Protein AF-A0A9P7AQ16-F1 (afdb_monomer)

Secondary structure (DSSP, 8-state):
-------PPP-TTTS--HHHHHHHHHHHHHH--S--EEHHHHS-TT-HHHHHHHHHHHHHHHHH-SEEEEE-TT-SSGGGGGG-GGGGSTTHHHHHHS-S-EEEE-TTS-BSS-TTT-S-TTSS--HHHHHHHHHH---HHHHHH------S------PPPP-------EEE--

Sequence (174 aa):
MQSNVKVKSFDWHVVASPQLYAFCQKARDDFNCSFAWCDMCCIDKTSSSELDEAIRSMFRWYRNSHICITYLQGTDSINDLAEDEWFGRGWTLLELLAPFRMKFYGKSWAPLRPLHESENDKCNSDSILQEISRITRIPETDLRAFTLRPTGCKRRWYGHPADEQQGSKILLIP

Organism: NCBI:txid48587

Radius of gyration: 16.1 Å; Cα contacts (8 Å, |Δi|>4): 228; chains: 1; bounding box: 41×34×40 Å

Foldseek 3Di:
DDDPQPDDDDDPVPDDDPVNVLVVCCCCVLPVFPDKDDCVPRAPPVDPVSVVVCVVCVLVQQQQFPEAEWEFQQDDELVRVLVTCCLVALCNVSNQQRHLFYWYAYNVSHTNDDSVVDRGPLPDPDSNLVSVCVNNVDDSVRSNHNDDPPDPDPPDRDHDDDPDDDIGGMGGHD

InterPro domains:
  IPR010730 Heterokaryon incompatibility [PF06985] (18-77)

Structure (mmCIF, N/CA/C/O backbone):
data_AF-A0A9P7AQ16-F1
#
_entry.id   AF-A0A9P7AQ16-F1
#
loop_
_atom_site.group_PDB
_atom_site.id
_atom_site.type_symbol
_atom_site.label_atom_id
_atom_site.label_alt_id
_atom_site.label_comp_id
_atom_site.label_asym_id
_atom_site.label_entity_id
_atom_site.label_seq_id
_atom_site.pdbx_PDB_ins_code
_atom_site.Cartn_x
_atom_site.Cartn_y
_atom_site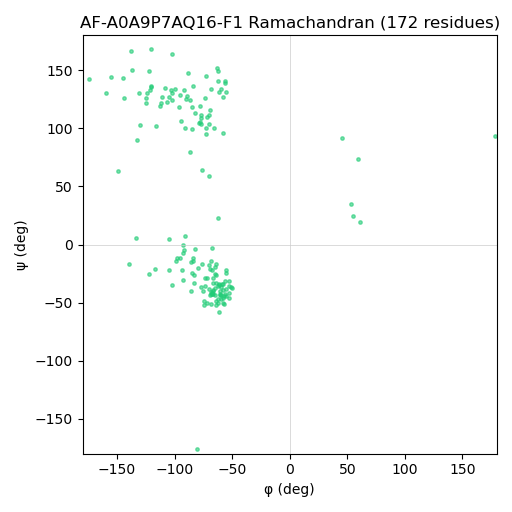.Cartn_z
_atom_site.occupancy
_atom_site.B_iso_or_equiv
_atom_site.auth_seq_id
_atom_site.auth_comp_id
_atom_site.auth_asym_id
_atom_site.auth_atom_id
_atom_site.pdbx_PDB_model_num
ATOM 1 N N . MET A 1 1 ? -13.494 -6.631 24.146 1.00 33.28 1 MET A N 1
ATOM 2 C CA . MET A 1 1 ? -13.646 -5.377 23.377 1.00 33.28 1 MET A CA 1
ATOM 3 C C . MET A 1 1 ? -14.277 -5.741 22.049 1.00 33.28 1 MET A C 1
ATOM 5 O O . MET A 1 1 ? -13.612 -6.372 21.242 1.00 33.28 1 MET A O 1
ATOM 9 N N . GLN A 1 2 ? -15.567 -5.458 21.872 1.00 29.39 2 GLN A N 1
ATOM 10 C CA . GLN A 1 2 ? -16.244 -5.672 20.594 1.00 29.39 2 GLN A CA 1
ATOM 11 C C . GLN A 1 2 ? -15.681 -4.659 19.598 1.00 29.39 2 GLN A C 1
ATOM 13 O O . GLN A 1 2 ? -15.778 -3.452 19.808 1.00 29.39 2 GLN A O 1
ATOM 18 N N . SER A 1 3 ? -15.009 -5.144 18.563 1.00 39.41 3 SER A N 1
ATOM 19 C CA . SER A 1 3 ? -14.593 -4.313 17.446 1.00 39.41 3 SER A CA 1
ATOM 20 C C . SER A 1 3 ? -15.847 -3.956 16.647 1.00 39.41 3 SER A C 1
ATOM 22 O O . SER A 1 3 ? -16.433 -4.831 16.013 1.00 39.41 3 SER A O 1
ATOM 24 N N . ASN A 1 4 ? -16.262 -2.690 16.691 1.00 41.44 4 ASN A N 1
ATOM 25 C CA . ASN A 1 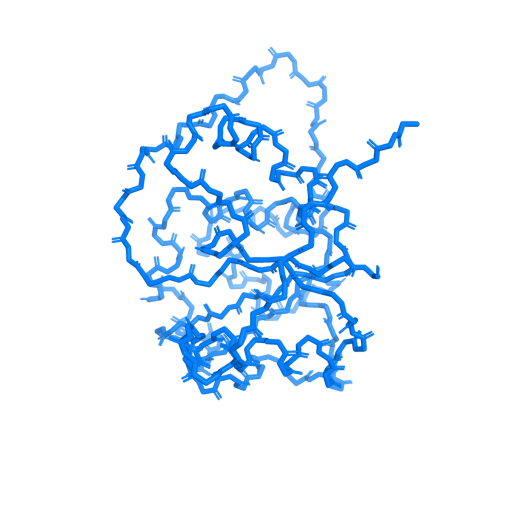4 ? -17.332 -2.127 15.862 1.00 41.44 4 ASN A CA 1
ATOM 26 C C . ASN A 1 4 ? -16.886 -2.031 14.391 1.00 41.44 4 ASN A C 1
ATOM 28 O O . ASN A 1 4 ? -16.808 -0.948 13.818 1.00 41.44 4 ASN A O 1
ATOM 32 N N . VAL A 1 5 ? -16.531 -3.161 13.778 1.00 51.31 5 VAL A N 1
ATOM 33 C CA . VAL A 1 5 ? -16.204 -3.211 12.353 1.00 51.31 5 VAL A CA 1
ATOM 34 C C . VAL A 1 5 ? -17.523 -3.173 11.593 1.00 51.31 5 VAL A C 1
ATOM 36 O O . VAL A 1 5 ? -18.255 -4.160 11.546 1.00 51.31 5 VAL A O 1
ATOM 39 N N . LYS A 1 6 ? -17.853 -2.013 11.019 1.00 56.25 6 LYS A N 1
ATOM 40 C CA . LYS A 1 6 ? -18.978 -1.887 10.088 1.00 56.25 6 LYS A CA 1
ATOM 41 C C . LYS A 1 6 ? -18.600 -2.602 8.790 1.00 56.25 6 LYS A C 1
ATOM 43 O O . LYS A 1 6 ? -17.816 -2.084 7.999 1.00 56.25 6 LYS A O 1
ATOM 48 N N . VAL A 1 7 ? -19.144 -3.795 8.572 1.00 57.38 7 VAL A N 1
ATOM 49 C CA . VAL A 1 7 ? -19.001 -4.510 7.298 1.00 57.38 7 VAL A CA 1
ATOM 50 C C . VAL A 1 7 ? -20.039 -3.950 6.329 1.00 57.38 7 VAL A C 1
ATOM 52 O O . VAL A 1 7 ? -21.238 -4.106 6.546 1.00 57.38 7 VAL A O 1
ATOM 55 N N . LYS A 1 8 ? -19.587 -3.273 5.270 1.00 57.28 8 LYS A N 1
ATOM 56 C CA . LYS A 1 8 ? -20.454 -2.843 4.167 1.00 57.28 8 LYS A CA 1
ATOM 57 C C . LYS A 1 8 ? -20.360 -3.869 3.041 1.00 57.28 8 LYS A C 1
ATOM 59 O O . LYS A 1 8 ? -19.287 -4.065 2.476 1.00 57.28 8 LYS A O 1
ATOM 64 N N . SER A 1 9 ? -21.476 -4.509 2.705 1.00 57.28 9 SER A N 1
ATOM 65 C CA . SER A 1 9 ? -21.606 -5.256 1.454 1.00 57.28 9 SER A CA 1
ATOM 66 C C . SER A 1 9 ? -21.848 -4.261 0.321 1.00 57.28 9 SER A C 1
ATOM 68 O O . SER A 1 9 ? -22.837 -3.528 0.355 1.00 57.28 9 SER A O 1
ATOM 70 N N . PHE A 1 10 ? -20.956 -4.217 -0.663 1.00 54.94 10 PHE A N 1
ATOM 71 C CA . PHE A 1 10 ? -21.154 -3.406 -1.861 1.00 54.94 10 PHE A CA 1
ATOM 72 C C . PHE A 1 10 ? -21.834 -4.233 -2.950 1.00 54.94 10 PHE A C 1
ATOM 74 O O . PHE A 1 10 ? -21.413 -5.355 -3.232 1.00 54.94 10 PHE A O 1
ATOM 81 N N . ASP A 1 11 ? -22.865 -3.659 -3.571 1.00 54.72 11 ASP A N 1
ATOM 82 C CA . ASP A 1 11 ? -23.363 -4.145 -4.852 1.00 54.72 11 ASP A CA 1
ATOM 83 C C . ASP A 1 11 ? -22.410 -3.659 -5.953 1.00 54.72 11 ASP A C 1
ATOM 85 O O . ASP A 1 11 ? -22.305 -2.460 -6.249 1.00 54.72 11 ASP A O 1
ATOM 89 N N . TRP A 1 12 ? -21.659 -4.603 -6.519 1.00 54.41 12 TRP A N 1
ATOM 90 C CA . TRP A 1 12 ? -20.605 -4.340 -7.497 1.00 54.41 12 TRP A CA 1
ATOM 91 C C . TRP A 1 12 ? -21.133 -3.746 -8.806 1.00 54.41 12 TRP A C 1
ATOM 93 O O . TRP A 1 12 ? -20.354 -3.156 -9.550 1.00 54.41 12 TRP A O 1
ATOM 103 N N . HIS A 1 13 ? -22.439 -3.846 -9.074 1.00 52.00 13 HIS A N 1
ATOM 104 C CA . HIS A 1 13 ? -23.055 -3.299 -10.283 1.00 52.00 13 HIS A CA 1
ATOM 105 C C . HIS A 1 13 ? -23.415 -1.809 -10.183 1.00 52.00 13 HIS A C 1
ATOM 107 O O . HIS A 1 13 ? -23.721 -1.203 -11.208 1.00 52.00 13 HIS A O 1
ATOM 113 N N . VAL A 1 14 ? -23.372 -1.207 -8.985 1.00 52.16 14 VAL A N 1
ATOM 114 C CA . VAL A 1 14 ? -23.940 0.136 -8.753 1.00 52.16 14 VAL A CA 1
ATOM 115 C C . VAL A 1 14 ? -22.922 1.159 -8.219 1.00 52.16 14 VAL A C 1
ATOM 117 O O . VAL A 1 14 ? -23.119 2.352 -8.435 1.00 52.16 14 VAL A O 1
ATOM 120 N N . VAL A 1 15 ? -21.837 0.754 -7.533 1.00 52.28 15 VAL A N 1
ATOM 121 C CA . VAL A 1 15 ? -21.056 1.714 -6.705 1.00 52.28 15 VAL A CA 1
ATOM 122 C C . VAL A 1 15 ? -19.522 1.574 -6.765 1.00 52.28 15 VAL A C 1
ATOM 124 O O . VAL A 1 15 ? -18.812 2.504 -6.384 1.00 52.28 15 VAL A O 1
ATOM 127 N N . ALA A 1 16 ? -18.958 0.458 -7.234 1.00 57.59 16 ALA A N 1
ATOM 128 C CA . ALA A 1 16 ? -17.507 0.256 -7.154 1.00 57.59 16 ALA A CA 1
ATOM 129 C C . ALA A 1 16 ? -16.763 0.869 -8.353 1.00 57.59 16 ALA A C 1
ATOM 131 O O . ALA A 1 16 ? -17.017 0.514 -9.503 1.00 57.59 16 ALA A O 1
ATOM 132 N N . SER A 1 17 ? -15.796 1.756 -8.090 1.00 72.06 17 SER A N 1
ATOM 133 C CA . SER A 1 17 ? -14.873 2.209 -9.134 1.00 72.06 17 SER A CA 1
ATOM 134 C C . SER A 1 17 ? -14.056 1.016 -9.667 1.00 72.06 17 SER A C 1
ATOM 136 O O . SER A 1 17 ? -13.742 0.100 -8.897 1.00 72.06 17 SER A O 1
ATOM 138 N N . PRO A 1 18 ? -13.646 1.012 -10.951 1.00 80.38 18 PRO A N 1
ATOM 139 C CA . PRO A 1 18 ? -12.804 -0.053 -11.509 1.00 80.38 18 PRO A CA 1
ATOM 140 C C . PRO A 1 18 ? -11.531 -0.317 -10.690 1.00 80.38 18 PRO A C 1
ATOM 142 O O . PRO A 1 18 ? -11.070 -1.450 -10.586 1.00 80.38 18 PRO A O 1
ATOM 145 N N . GLN A 1 19 ? -10.996 0.727 -10.052 1.00 79.44 19 GLN A N 1
ATOM 146 C CA . GLN A 1 19 ? -9.830 0.658 -9.171 1.00 79.44 19 GLN A CA 1
ATOM 147 C C . GLN A 1 19 ? -10.116 -0.124 -7.883 1.00 79.44 19 GLN A C 1
ATOM 149 O O . GLN A 1 19 ? -9.283 -0.922 -7.465 1.00 79.44 19 GLN A O 1
ATOM 154 N N . LEU A 1 20 ? -11.287 0.069 -7.264 1.00 81.31 20 LEU A N 1
ATOM 155 C CA . LEU A 1 20 ? -11.670 -0.668 -6.057 1.00 81.31 20 LEU A CA 1
ATOM 156 C C . LEU A 1 20 ? -11.869 -2.159 -6.357 1.00 81.31 20 LEU A C 1
ATOM 158 O O . LEU A 1 20 ? -11.461 -3.007 -5.566 1.00 81.31 20 LEU A O 1
ATOM 162 N N . TYR A 1 21 ? -12.456 -2.479 -7.512 1.00 84.38 21 TYR A N 1
ATOM 163 C CA . TYR A 1 21 ? -12.613 -3.863 -7.951 1.00 84.38 21 TYR A CA 1
ATOM 164 C C . TYR A 1 21 ? -11.259 -4.536 -8.200 1.00 84.38 21 TYR A C 1
ATOM 166 O O . TYR A 1 21 ? -10.988 -5.583 -7.612 1.00 84.38 21 TYR A O 1
ATOM 174 N N . ALA A 1 22 ? -10.389 -3.907 -8.999 1.00 87.50 22 ALA A N 1
ATOM 175 C CA . ALA A 1 22 ? -9.045 -4.414 -9.270 1.00 87.50 22 ALA A CA 1
ATOM 176 C C . ALA A 1 22 ? -8.252 -4.618 -7.974 1.00 87.50 22 ALA A C 1
ATOM 178 O O . ALA A 1 22 ? -7.633 -5.659 -7.775 1.00 87.50 22 ALA A O 1
ATOM 179 N N . PHE A 1 23 ? -8.349 -3.673 -7.042 1.00 85.88 23 PHE A N 1
ATOM 180 C CA . PHE A 1 23 ? -7.755 -3.815 -5.725 1.00 85.88 23 PHE A CA 1
ATOM 181 C C . PHE A 1 23 ? -8.255 -5.063 -4.976 1.00 85.88 23 PHE A C 1
ATOM 183 O O . PHE A 1 23 ? -7.444 -5.848 -4.485 1.00 85.88 23 PHE A O 1
ATOM 190 N N . CYS A 1 24 ? -9.573 -5.263 -4.878 1.00 86.38 24 CYS A N 1
ATOM 191 C CA . CYS A 1 24 ? -10.132 -6.416 -4.171 1.00 86.38 24 CYS A CA 1
ATOM 192 C C . CYS A 1 24 ? -9.760 -7.742 -4.846 1.00 86.38 24 CYS A C 1
ATOM 194 O O . CYS A 1 24 ? -9.569 -8.740 -4.152 1.00 86.38 24 CYS A O 1
ATOM 196 N N . GLN A 1 25 ? -9.628 -7.755 -6.175 1.00 89.94 25 GLN A N 1
ATOM 197 C CA . GLN A 1 25 ? -9.088 -8.906 -6.897 1.00 89.94 25 GLN A CA 1
ATOM 198 C C . GLN A 1 25 ? -7.639 -9.176 -6.489 1.00 89.94 25 GLN A C 1
ATOM 200 O O . GLN A 1 25 ? -7.340 -10.280 -6.057 1.00 89.94 25 GLN A O 1
ATOM 205 N N . LYS A 1 26 ? -6.763 -8.164 -6.509 1.00 92.00 26 LYS A N 1
ATOM 206 C CA . LYS A 1 26 ? -5.351 -8.316 -6.109 1.00 92.00 26 LYS A CA 1
ATOM 207 C C . LYS A 1 26 ? -5.188 -8.759 -4.661 1.00 92.00 26 LYS A C 1
ATOM 209 O O . LYS A 1 26 ? -4.378 -9.626 -4.362 1.00 92.00 26 LYS A O 1
ATOM 214 N N . ALA A 1 27 ? -6.004 -8.226 -3.761 1.00 90.12 27 ALA A N 1
ATOM 215 C CA . ALA A 1 27 ? -6.046 -8.661 -2.371 1.00 90.12 27 ALA A CA 1
ATOM 216 C C . ALA A 1 27 ? -6.338 -10.162 -2.220 1.00 90.12 27 ALA A C 1
ATOM 218 O O . ALA A 1 27 ? -5.701 -10.849 -1.420 1.00 90.12 27 ALA A O 1
ATOM 219 N N . ARG A 1 28 ? -7.312 -10.665 -2.983 1.00 89.88 28 ARG A N 1
ATOM 220 C CA . ARG A 1 28 ? -7.717 -12.069 -2.949 1.00 89.88 28 ARG A CA 1
ATOM 221 C C . ARG A 1 28 ? -6.698 -12.963 -3.643 1.00 89.88 28 ARG A C 1
ATOM 223 O O . ARG A 1 28 ? -6.263 -13.942 -3.050 1.00 89.88 28 ARG A O 1
ATOM 230 N N . ASP A 1 29 ? -6.343 -12.625 -4.873 1.00 92.56 29 ASP A N 1
ATOM 231 C CA . ASP A 1 29 ? -5.592 -13.505 -5.764 1.00 92.56 29 ASP A CA 1
ATOM 232 C C . ASP A 1 29 ? -4.113 -13.570 -5.366 1.00 92.56 29 ASP A C 1
ATOM 234 O O . ASP A 1 29 ? -3.533 -14.653 -5.345 1.00 92.56 29 ASP A O 1
ATOM 238 N N . ASP A 1 30 ? -3.522 -12.433 -4.980 1.00 93.25 30 ASP A N 1
ATOM 239 C CA . ASP A 1 30 ? -2.084 -12.342 -4.706 1.00 93.25 30 ASP A CA 1
ATOM 240 C C . ASP A 1 30 ? -1.747 -12.551 -3.219 1.00 93.25 30 ASP A C 1
ATOM 242 O O . ASP A 1 30 ? -0.619 -12.909 -2.890 1.00 93.25 30 ASP A O 1
ATOM 246 N N . PHE A 1 31 ? -2.708 -12.336 -2.307 1.00 90.88 31 PHE A N 1
ATOM 247 C CA . PHE A 1 31 ? -2.468 -12.374 -0.853 1.00 90.88 31 PHE A CA 1
ATOM 248 C C . PHE A 1 31 ? -3.488 -13.181 -0.048 1.00 90.88 31 PHE A C 1
ATOM 250 O O . PHE A 1 31 ? -3.438 -13.164 1.184 1.00 90.88 31 PHE A O 1
ATOM 257 N N . ASN A 1 32 ? -4.427 -13.867 -0.705 1.00 90.00 32 ASN A N 1
ATOM 258 C CA . ASN A 1 32 ? -5.445 -14.697 -0.056 1.00 90.00 32 ASN A CA 1
ATOM 259 C C . ASN A 1 32 ? -6.249 -13.960 1.039 1.00 90.00 32 ASN A C 1
ATOM 261 O O . ASN A 1 32 ? -6.621 -14.537 2.063 1.00 90.00 32 ASN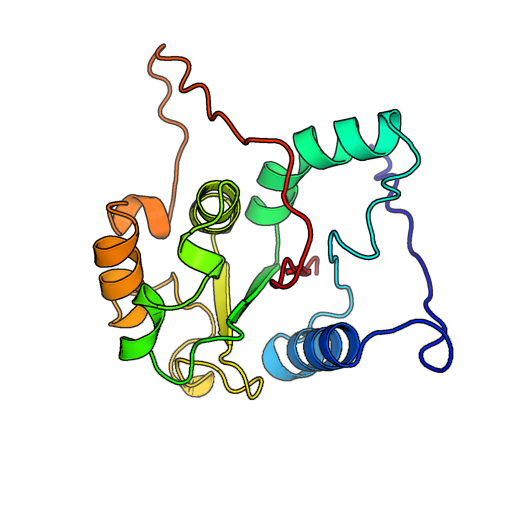 A O 1
ATOM 265 N N . CYS A 1 33 ? -6.504 -12.662 0.851 1.00 85.31 33 CYS A N 1
ATOM 266 C CA . CYS A 1 33 ? -7.254 -11.849 1.806 1.00 85.31 33 CYS A CA 1
ATOM 267 C C . CYS A 1 33 ? -8.755 -11.883 1.489 1.00 85.31 33 CYS A C 1
ATOM 269 O O . CYS A 1 33 ? -9.183 -11.550 0.382 1.00 85.31 33 CYS A O 1
ATOM 271 N N . SER A 1 34 ? -9.568 -12.254 2.483 1.00 84.12 34 SER A N 1
ATOM 272 C CA . SER A 1 34 ? -11.035 -12.296 2.346 1.00 84.12 34 SER A CA 1
ATOM 273 C C . SER A 1 34 ? -11.690 -10.932 2.562 1.00 84.12 34 SER A C 1
ATOM 275 O O . SER A 1 34 ? -12.763 -10.666 2.019 1.00 84.12 34 SER A O 1
ATOM 277 N N . PHE A 1 35 ? -11.035 -10.061 3.332 1.00 80.38 35 PHE A N 1
ATOM 278 C CA . PHE A 1 35 ? -11.521 -8.731 3.664 1.00 80.38 35 PHE A CA 1
ATOM 279 C C . PHE A 1 35 ? -10.531 -7.664 3.239 1.00 80.38 35 PHE A C 1
ATOM 281 O O . PHE A 1 35 ? -9.315 -7.858 3.248 1.00 80.38 35 PHE A O 1
ATOM 288 N N . ALA A 1 36 ? -11.080 -6.504 2.898 1.00 81.44 36 ALA A N 1
ATOM 289 C CA . ALA A 1 36 ? -10.285 -5.368 2.513 1.00 81.44 36 ALA A CA 1
ATOM 290 C C . ALA A 1 36 ? -10.899 -4.054 2.977 1.00 81.44 36 ALA A C 1
ATOM 292 O O . ALA A 1 36 ? -12.119 -3.898 2.991 1.00 81.44 36 ALA A O 1
ATOM 293 N N . TRP A 1 37 ? -10.042 -3.115 3.364 1.00 83.81 37 TRP A N 1
ATOM 294 C CA . TRP A 1 37 ? -10.427 -1.813 3.885 1.00 83.81 37 TRP A CA 1
ATOM 295 C C . TRP A 1 37 ? -9.763 -0.712 3.071 1.00 83.81 37 TRP A C 1
ATOM 297 O O . TRP A 1 37 ? -8.539 -0.656 3.010 1.00 83.81 37 TRP A O 1
ATOM 307 N N . CYS A 1 38 ? -10.571 0.170 2.486 1.00 79.56 38 CYS A N 1
ATOM 308 C CA . CYS A 1 38 ? -10.147 1.348 1.731 1.00 79.56 38 CYS A CA 1
ATOM 309 C C . CYS A 1 38 ? -10.801 2.582 2.337 1.00 79.56 38 CYS A C 1
ATOM 311 O O . CYS A 1 38 ? -12.017 2.606 2.517 1.00 79.56 38 CYS A O 1
ATOM 313 N N . ASP A 1 39 ? -10.031 3.624 2.625 1.00 75.62 39 ASP A N 1
ATOM 314 C CA . ASP A 1 39 ? -10.560 4.830 3.269 1.00 75.62 39 ASP A CA 1
ATOM 315 C C . ASP A 1 39 ? -11.688 5.495 2.448 1.00 75.62 39 ASP A C 1
ATOM 317 O O . ASP A 1 39 ? -12.647 6.011 3.018 1.00 75.62 39 ASP A O 1
ATOM 321 N N . MET A 1 40 ? -11.606 5.419 1.114 1.00 71.81 40 MET A N 1
ATOM 322 C CA . MET A 1 40 ? -12.540 6.036 0.175 1.00 71.81 40 MET A CA 1
ATOM 323 C C . MET A 1 40 ? -13.968 5.508 0.341 1.00 71.81 40 MET A C 1
ATOM 325 O O . MET A 1 40 ? -14.915 6.261 0.134 1.00 71.81 40 MET A O 1
ATOM 329 N N . CYS A 1 41 ? -14.136 4.233 0.701 1.00 74.81 41 CYS A N 1
ATOM 330 C CA . CYS A 1 41 ? -15.452 3.600 0.825 1.00 74.81 41 CYS A CA 1
ATOM 331 C C . CYS A 1 41 ? -15.781 3.137 2.257 1.00 74.81 41 CYS A C 1
ATOM 333 O O . CYS A 1 41 ? -16.959 2.977 2.604 1.00 74.81 41 CYS A O 1
ATOM 335 N N . CYS A 1 42 ? -14.765 2.943 3.102 1.00 72.94 42 CYS A N 1
ATOM 336 C CA . CYS A 1 42 ? -14.914 2.421 4.458 1.00 72.94 42 CYS A CA 1
ATOM 337 C C . CYS A 1 42 ? -15.003 3.502 5.542 1.00 72.94 42 CYS A C 1
ATOM 339 O O . CYS A 1 42 ? -15.366 3.152 6.662 1.00 72.94 42 CYS A O 1
ATOM 341 N N . ILE A 1 43 ? -14.708 4.772 5.239 1.00 75.06 43 ILE A N 1
ATOM 342 C CA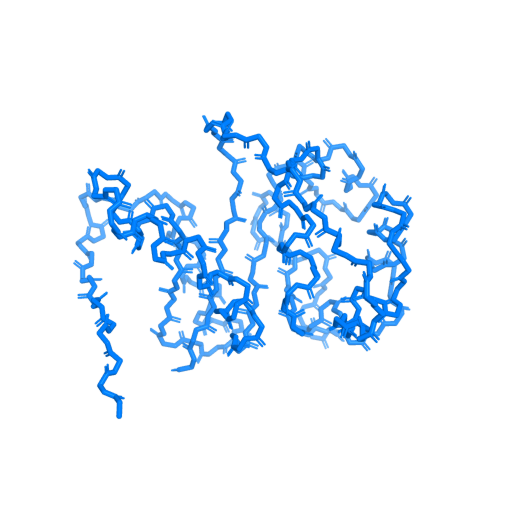 . ILE A 1 43 ? -14.908 5.893 6.171 1.00 75.06 43 ILE A CA 1
ATOM 343 C C . ILE A 1 43 ? -16.106 6.716 5.707 1.00 75.06 43 ILE A C 1
ATOM 345 O O . ILE A 1 43 ? -16.117 7.250 4.597 1.00 75.06 43 ILE A O 1
ATOM 349 N N . ASP A 1 44 ? -17.107 6.864 6.570 1.00 77.81 44 ASP A N 1
ATOM 350 C CA . ASP A 1 44 ? -18.128 7.887 6.385 1.00 77.81 44 ASP A CA 1
ATOM 351 C C . ASP A 1 44 ? -17.555 9.277 6.690 1.00 77.81 44 ASP A C 1
ATOM 353 O O . ASP A 1 44 ? -17.525 9.733 7.833 1.00 77.81 44 ASP A O 1
ATOM 357 N N . LYS A 1 45 ? -17.107 9.969 5.639 1.00 76.81 45 LYS A N 1
ATOM 358 C CA . LYS A 1 45 ? -16.574 11.335 5.737 1.00 76.81 45 LYS A CA 1
ATOM 359 C C . LYS A 1 45 ? -17.635 12.383 6.101 1.00 76.81 45 LYS A C 1
ATOM 361 O O . LYS A 1 45 ? -17.266 13.502 6.444 1.00 76.81 45 LYS A O 1
ATOM 366 N N . THR A 1 46 ? -18.929 12.058 6.017 1.00 81.12 46 THR A N 1
ATOM 367 C CA . THR A 1 46 ? -20.011 12.982 6.408 1.00 81.12 46 THR A CA 1
ATOM 368 C C . THR A 1 46 ? -20.210 13.016 7.923 1.00 81.12 46 THR A C 1
ATOM 370 O O . THR A 1 46 ? -20.725 13.991 8.470 1.00 81.12 46 THR A O 1
ATOM 373 N N . SER A 1 47 ? -19.738 11.978 8.614 1.00 84.25 47 SER A N 1
ATOM 374 C CA . SER A 1 47 ? -19.732 11.874 10.065 1.00 84.25 47 SER A CA 1
ATOM 375 C C . SER A 1 47 ? -18.392 12.360 10.614 1.00 84.25 47 SER A C 1
ATOM 377 O O . SER A 1 47 ? -17.375 11.673 10.523 1.00 84.25 47 SER A O 1
ATOM 379 N N . SER A 1 48 ? -18.380 13.547 11.225 1.00 83.25 48 SER A N 1
ATOM 380 C CA . SER A 1 48 ? -17.167 14.114 11.835 1.00 83.25 48 SER A CA 1
ATOM 381 C C . SER A 1 48 ? -16.590 13.219 12.935 1.00 83.25 48 SER A C 1
ATOM 383 O O . SER A 1 48 ? -15.374 13.080 13.041 1.00 83.25 48 SER A O 1
ATOM 385 N N . SER A 1 49 ? -17.447 12.555 13.716 1.00 83.69 49 SER A N 1
ATOM 386 C CA . SER A 1 49 ? -17.013 11.635 14.769 1.00 83.69 49 SER A CA 1
ATOM 387 C C . SER A 1 49 ? -16.357 10.372 14.209 1.00 83.69 49 SER A C 1
ATOM 389 O O . SER A 1 49 ? -15.332 9.940 14.737 1.00 83.69 49 SER A O 1
ATOM 391 N N . GLU A 1 50 ? -16.907 9.804 13.130 1.00 79.50 50 GLU A N 1
ATOM 392 C CA . GLU A 1 50 ? -16.322 8.641 12.453 1.00 79.50 50 GLU A CA 1
ATOM 393 C C . GLU A 1 50 ? -15.004 9.013 11.770 1.00 79.50 50 GLU A C 1
ATOM 395 O O . GLU A 1 50 ? -14.020 8.286 11.899 1.00 79.50 50 GLU A O 1
ATOM 400 N N . LEU A 1 51 ? -14.953 10.172 11.110 1.00 80.00 51 LEU A N 1
ATOM 401 C CA . LEU A 1 51 ? -13.739 10.686 10.485 1.00 80.00 51 LEU A CA 1
ATOM 402 C C . LEU A 1 51 ? -12.614 10.886 11.515 1.00 80.00 51 LEU A C 1
ATOM 404 O O . LEU A 1 51 ? -11.497 10.411 11.306 1.00 80.00 51 LEU A O 1
ATOM 408 N N . ASP A 1 52 ? -12.907 11.515 12.655 1.00 77.44 52 ASP A N 1
ATOM 409 C CA . ASP A 1 52 ? -11.934 11.731 13.732 1.00 77.44 52 ASP A CA 1
ATOM 410 C C . ASP A 1 52 ? -11.463 10.421 14.379 1.00 77.44 52 ASP A C 1
ATOM 412 O O . ASP A 1 52 ? -10.304 10.285 14.790 1.00 77.44 52 ASP A O 1
ATOM 416 N N . GLU A 1 53 ? -12.354 9.441 14.534 1.00 80.38 53 GLU A N 1
ATOM 417 C CA . GLU A 1 53 ? -11.988 8.109 15.018 1.00 80.38 53 GLU A CA 1
ATOM 418 C C . GLU A 1 53 ? -11.101 7.369 14.012 1.00 80.38 53 GLU A C 1
ATOM 420 O O . GLU A 1 53 ? -10.092 6.768 14.406 1.00 80.38 53 GLU A O 1
ATOM 425 N N . ALA A 1 54 ? -11.432 7.458 12.724 1.00 80.94 54 ALA A N 1
ATOM 426 C CA . ALA A 1 54 ? -10.669 6.838 11.657 1.00 80.94 54 ALA A CA 1
ATOM 427 C C . ALA A 1 54 ? -9.261 7.431 11.567 1.00 80.94 54 ALA A C 1
ATOM 429 O O . ALA A 1 54 ? -8.288 6.681 11.633 1.00 80.94 54 ALA A O 1
ATOM 430 N N . ILE A 1 55 ? -9.123 8.761 11.554 1.00 79.25 55 ILE A N 1
ATOM 431 C CA . ILE A 1 55 ? -7.820 9.447 11.544 1.00 79.25 55 ILE A CA 1
ATOM 432 C C . ILE A 1 55 ? -6.949 8.994 12.723 1.00 79.25 55 ILE A C 1
ATOM 434 O O . ILE A 1 55 ? -5.771 8.674 12.550 1.00 79.25 55 ILE A O 1
ATOM 438 N N . ARG A 1 56 ? -7.527 8.904 13.929 1.00 80.19 56 ARG A N 1
ATOM 439 C CA . ARG A 1 56 ? -6.803 8.451 15.130 1.00 80.19 56 ARG A CA 1
ATOM 440 C C . ARG A 1 56 ? -6.448 6.963 15.105 1.00 80.19 56 ARG A C 1
ATOM 442 O O . ARG A 1 56 ? -5.572 6.538 15.860 1.00 80.19 56 ARG A O 1
ATOM 449 N N . SER A 1 57 ? -7.093 6.177 14.248 1.00 83.19 57 SER A N 1
ATOM 450 C CA . SER A 1 57 ? -6.920 4.726 14.170 1.00 83.19 57 SER A CA 1
ATOM 451 C C . SER A 1 57 ? -6.099 4.258 12.968 1.00 83.19 57 SER A C 1
ATOM 453 O O . SER A 1 57 ? -5.509 3.182 13.055 1.00 83.19 57 SER A O 1
ATOM 455 N N . MET A 1 58 ? -5.983 5.050 11.896 1.00 82.25 58 MET A N 1
ATOM 456 C CA . MET A 1 58 ? -5.328 4.667 10.634 1.00 82.25 58 MET A CA 1
ATOM 457 C C . MET A 1 58 ? -3.914 4.121 10.819 1.00 82.25 58 MET A C 1
ATOM 459 O O . MET A 1 58 ? -3.602 3.060 10.288 1.00 82.25 58 MET A O 1
ATOM 463 N N . PHE A 1 59 ? -3.073 4.776 11.629 1.00 84.12 59 PHE A N 1
ATOM 464 C CA . PHE A 1 59 ? -1.720 4.271 11.896 1.00 84.12 59 PHE A CA 1
ATOM 465 C C . PHE A 1 59 ? -1.758 2.858 12.488 1.00 84.12 59 PHE A C 1
ATOM 467 O O . PHE A 1 59 ? -1.022 1.971 12.065 1.00 84.12 59 PHE A O 1
ATOM 474 N N . ARG A 1 60 ? -2.637 2.634 13.473 1.00 85.25 60 ARG A N 1
ATOM 475 C CA . ARG A 1 60 ? -2.796 1.327 14.114 1.00 85.25 60 ARG A CA 1
ATOM 476 C C . ARG A 1 60 ? -3.357 0.305 13.136 1.00 85.25 60 ARG A C 1
ATOM 478 O O . ARG A 1 60 ? -2.923 -0.840 13.176 1.00 85.25 60 ARG A O 1
ATOM 485 N N . TRP A 1 61 ? -4.302 0.694 12.292 1.00 85.75 61 TRP A N 1
ATOM 486 C CA . TRP A 1 61 ? -4.846 -0.180 11.265 1.00 85.75 61 TRP A CA 1
ATOM 487 C C . TRP A 1 61 ? -3.744 -0.611 10.301 1.00 85.75 61 TRP A C 1
ATOM 489 O O . TRP A 1 61 ? -3.429 -1.795 10.276 1.00 85.75 61 TRP A O 1
ATOM 499 N N . TYR A 1 62 ? -3.059 0.331 9.647 1.00 86.69 62 TYR A N 1
ATOM 500 C CA . TYR A 1 62 ? -1.935 0.065 8.740 1.00 86.69 62 TYR A CA 1
ATOM 501 C C . TYR A 1 62 ? -0.852 -0.805 9.368 1.00 86.69 62 TYR A C 1
ATOM 503 O O . TYR A 1 62 ? -0.356 -1.745 8.754 1.00 86.69 62 TYR A O 1
ATOM 511 N N . ARG A 1 63 ? -0.517 -0.551 10.631 1.00 87.81 63 ARG A N 1
ATOM 512 C CA . ARG A 1 63 ? 0.493 -1.337 11.338 1.00 87.81 63 ARG A CA 1
ATOM 513 C C . ARG A 1 63 ? 0.090 -2.789 11.589 1.00 87.81 63 ARG A C 1
ATOM 515 O O . ARG A 1 63 ? 0.971 -3.637 11.676 1.00 87.81 63 ARG A O 1
ATOM 522 N N . ASN A 1 64 ? -1.205 -3.071 11.712 1.00 87.56 64 ASN A N 1
ATOM 523 C CA . ASN A 1 64 ? -1.729 -4.405 12.008 1.00 87.56 64 ASN A CA 1
ATOM 524 C C . ASN A 1 64 ? -2.352 -5.110 10.789 1.00 87.56 64 ASN A C 1
ATOM 526 O O . ASN A 1 64 ? -2.892 -6.202 10.955 1.00 87.56 64 ASN A O 1
ATOM 530 N N . SER A 1 65 ? -2.298 -4.536 9.579 1.00 87.62 65 SER A N 1
ATOM 531 C CA . SER A 1 65 ? -2.728 -5.269 8.378 1.00 87.62 65 SER A CA 1
ATOM 532 C C . SER A 1 65 ? -1.866 -6.489 8.111 1.00 87.62 65 SER A C 1
ATOM 534 O O . SER A 1 65 ? -0.658 -6.475 8.354 1.00 87.62 65 SER A O 1
ATOM 536 N N . HIS A 1 66 ? -2.478 -7.478 7.462 1.00 89.50 66 HIS A N 1
ATOM 537 C CA . HIS A 1 66 ? -1.756 -8.546 6.795 1.00 89.50 66 HIS A CA 1
ATOM 538 C C . HIS A 1 66 ? -0.798 -7.982 5.734 1.00 89.50 66 HIS A C 1
ATOM 540 O O . HIS A 1 66 ? 0.382 -8.319 5.739 1.00 89.50 66 HIS A O 1
ATOM 546 N N . ILE A 1 67 ? -1.286 -7.106 4.854 1.00 91.94 67 ILE A N 1
ATOM 547 C CA . ILE A 1 67 ? -0.515 -6.446 3.793 1.00 91.94 67 ILE A CA 1
ATOM 548 C C . ILE A 1 67 ? -1.204 -5.123 3.426 1.00 91.94 67 ILE A C 1
ATOM 550 O O . ILE A 1 67 ? -2.430 -5.018 3.473 1.00 91.94 67 ILE A O 1
ATOM 554 N N . CYS A 1 68 ? -0.423 -4.095 3.103 1.00 92.31 68 CYS A N 1
ATOM 555 C CA . CYS A 1 68 ? -0.929 -2.849 2.525 1.00 92.31 68 CYS A CA 1
ATOM 556 C C . CYS A 1 68 ? -0.597 -2.808 1.032 1.00 92.31 68 CYS A C 1
ATOM 558 O O . CYS A 1 68 ? 0.560 -2.983 0.651 1.00 92.31 68 CYS A O 1
ATOM 560 N N . ILE A 1 69 ? -1.603 -2.582 0.190 1.00 90.94 69 ILE A N 1
ATOM 561 C CA . ILE A 1 69 ? -1.428 -2.483 -1.261 1.00 90.94 69 ILE A CA 1
ATOM 562 C C . ILE A 1 69 ? -1.457 -1.009 -1.648 1.00 90.94 69 ILE A C 1
ATOM 564 O O . ILE A 1 69 ? -2.435 -0.309 -1.377 1.00 90.94 69 ILE A O 1
ATOM 568 N N . THR A 1 70 ? -0.408 -0.557 -2.326 1.00 91.00 70 THR A N 1
ATOM 569 C CA . THR A 1 70 ? -0.310 0.803 -2.858 1.00 91.00 70 THR A CA 1
ATOM 570 C C . THR A 1 70 ? -0.333 0.743 -4.377 1.00 91.00 70 THR A C 1
ATOM 572 O O . THR A 1 70 ? 0.533 0.130 -4.995 1.00 91.00 70 THR A O 1
ATOM 575 N N . TYR A 1 71 ? -1.337 1.378 -4.977 1.00 89.62 71 TYR A N 1
ATOM 576 C CA . TYR A 1 71 ? -1.448 1.556 -6.425 1.00 89.62 71 TYR A CA 1
ATOM 577 C C . TYR A 1 71 ? -0.876 2.924 -6.823 1.00 89.62 71 TYR A C 1
ATOM 579 O O . TYR A 1 71 ? -1.230 3.950 -6.247 1.00 89.62 71 TYR A O 1
ATOM 587 N N . LEU A 1 72 ? 0.019 2.943 -7.796 1.00 90.44 72 LEU A N 1
ATOM 588 C CA . LEU A 1 72 ? 0.756 4.119 -8.234 1.00 90.44 72 LEU A CA 1
ATOM 589 C C . LEU A 1 72 ? 0.352 4.421 -9.673 1.00 90.44 72 LEU A C 1
ATOM 591 O O . LEU A 1 72 ? 0.734 3.719 -10.609 1.00 90.44 72 LEU A O 1
ATOM 595 N N . GLN A 1 73 ? -0.513 5.420 -9.836 1.00 86.94 73 GLN A N 1
ATOM 596 C CA . GLN A 1 73 ? -1.166 5.707 -11.113 1.00 86.94 73 GLN A CA 1
ATOM 597 C C . GLN A 1 73 ? -0.204 6.300 -12.151 1.00 86.94 73 GLN A C 1
ATOM 599 O O . GLN A 1 73 ? -0.421 6.109 -13.347 1.00 86.94 73 GLN A O 1
ATOM 604 N N . GLY A 1 74 ? 0.835 7.009 -11.707 1.00 86.50 74 GLY A N 1
ATOM 605 C CA . GLY A 1 74 ? 1.855 7.619 -12.558 1.00 86.50 74 GLY A CA 1
ATOM 606 C C . GLY A 1 74 ? 3.075 6.729 -12.792 1.00 86.50 74 GLY A C 1
ATOM 607 O O . GLY A 1 74 ? 3.975 7.131 -13.520 1.00 86.50 74 GLY A O 1
ATOM 608 N N . THR A 1 75 ? 3.111 5.527 -12.211 1.00 91.06 75 THR A N 1
ATOM 609 C CA . THR A 1 75 ? 4.305 4.673 -12.200 1.00 91.06 75 THR A CA 1
ATOM 610 C C . THR A 1 75 ? 4.120 3.425 -13.063 1.00 91.06 75 THR A C 1
ATOM 612 O O . THR A 1 75 ? 3.184 2.650 -12.851 1.00 91.06 75 THR A O 1
ATOM 615 N N . ASP A 1 76 ? 5.050 3.181 -13.989 1.00 89.12 76 ASP A N 1
ATOM 616 C CA . ASP A 1 76 ? 5.179 1.905 -14.713 1.00 89.12 76 ASP A CA 1
ATOM 617 C C . ASP A 1 76 ? 6.321 1.043 -14.180 1.00 89.12 76 ASP A C 1
ATOM 619 O O . ASP A 1 76 ? 6.231 -0.186 -14.161 1.00 89.12 76 ASP A O 1
ATOM 623 N N . SER A 1 77 ? 7.402 1.687 -13.751 1.00 91.31 77 SER A N 1
ATOM 624 C CA . SER A 1 77 ? 8.612 1.042 -13.267 1.00 91.31 77 SER A CA 1
ATOM 625 C C . SER A 1 77 ? 9.150 1.740 -12.021 1.00 91.31 77 SER A C 1
ATOM 627 O O . SER A 1 77 ? 8.771 2.860 -11.697 1.00 91.31 77 SER A O 1
ATOM 629 N N . ILE A 1 78 ? 10.088 1.096 -11.322 1.00 91.12 78 ILE A N 1
ATOM 630 C CA . ILE A 1 78 ? 10.734 1.670 -10.129 1.00 91.12 78 ILE A CA 1
ATOM 631 C C . ILE A 1 78 ? 11.387 3.030 -10.437 1.00 91.12 78 ILE A C 1
ATOM 633 O O . ILE A 1 78 ? 11.394 3.907 -9.581 1.00 91.12 78 ILE A O 1
ATOM 637 N N . ASN A 1 79 ? 11.880 3.237 -11.661 1.00 89.94 79 ASN A N 1
ATOM 638 C CA . ASN A 1 79 ? 12.532 4.488 -12.055 1.00 89.94 79 ASN A CA 1
ATOM 639 C C . ASN A 1 79 ? 11.558 5.674 -12.145 1.00 89.94 79 ASN A C 1
ATOM 641 O O . ASN A 1 79 ? 11.994 6.818 -12.058 1.00 89.94 79 ASN A O 1
ATOM 645 N N . ASP A 1 80 ? 10.258 5.403 -12.287 1.00 90.19 80 ASP A N 1
ATOM 646 C CA . ASP A 1 80 ? 9.221 6.428 -12.440 1.0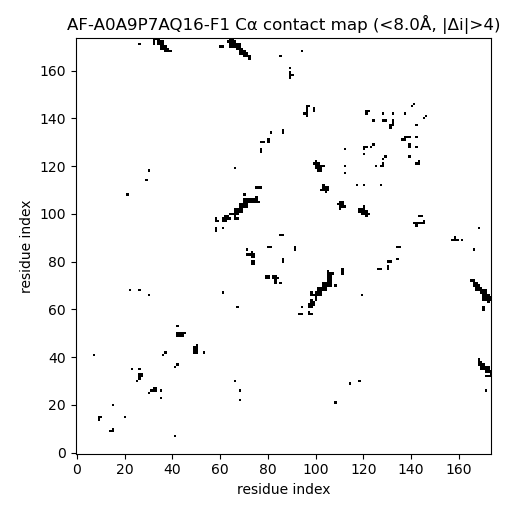0 90.19 80 ASP A CA 1
ATOM 647 C C . ASP A 1 80 ? 8.623 6.850 -11.088 1.00 90.19 80 ASP A C 1
ATOM 649 O O . ASP A 1 80 ? 7.822 7.778 -11.026 1.00 90.19 80 ASP A O 1
ATOM 653 N N . LEU A 1 81 ? 9.030 6.200 -9.985 1.00 90.06 81 LEU A N 1
ATOM 654 C CA . LEU A 1 81 ? 8.483 6.455 -8.6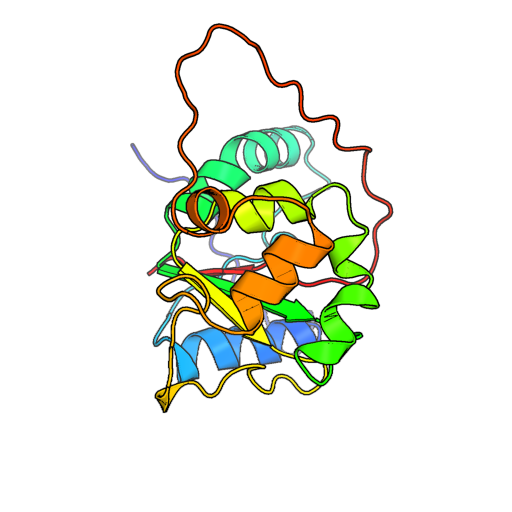49 1.00 90.06 81 LEU A CA 1
ATOM 655 C C . LEU A 1 81 ? 8.595 7.923 -8.240 1.00 90.06 81 LEU A C 1
ATOM 657 O O . LEU A 1 81 ? 7.691 8.448 -7.604 1.00 90.06 81 LEU A O 1
ATOM 661 N N . ALA A 1 82 ? 9.695 8.590 -8.592 1.00 88.81 82 ALA A N 1
ATOM 662 C CA . ALA A 1 82 ? 9.932 9.976 -8.197 1.00 88.81 82 ALA A CA 1
ATOM 663 C C . ALA A 1 82 ? 8.922 10.965 -8.800 1.00 88.81 82 ALA A C 1
ATOM 665 O O . ALA A 1 82 ? 8.682 12.014 -8.205 1.00 88.81 82 ALA A O 1
ATOM 666 N N . GLU A 1 83 ? 8.334 10.614 -9.944 1.00 88.31 83 GLU A N 1
ATOM 667 C CA . GLU A 1 83 ? 7.380 11.448 -10.677 1.00 88.31 83 GLU A CA 1
ATOM 668 C C . GLU A 1 83 ? 5.926 11.142 -10.289 1.00 88.31 83 GLU A C 1
ATOM 670 O O . GLU A 1 83 ? 5.006 11.846 -10.706 1.00 88.31 83 GLU A O 1
ATOM 675 N N . ASP A 1 84 ? 5.692 10.101 -9.482 1.00 89.38 84 ASP A N 1
ATOM 676 C CA . ASP A 1 84 ? 4.348 9.750 -9.046 1.00 89.38 84 ASP A CA 1
ATOM 677 C C . ASP A 1 84 ? 3.841 10.738 -7.993 1.00 89.38 84 ASP A C 1
ATOM 679 O O . ASP A 1 84 ? 4.443 10.943 -6.932 1.00 89.38 84 ASP A O 1
ATOM 683 N N . GLU A 1 85 ? 2.669 11.312 -8.259 1.00 86.38 85 GLU A N 1
ATOM 684 C CA . GLU A 1 85 ? 2.004 12.262 -7.369 1.00 86.38 85 GLU A CA 1
ATOM 685 C C . GLU A 1 85 ? 1.778 11.706 -5.960 1.00 86.38 85 GLU A C 1
ATOM 687 O O . GLU A 1 85 ? 1.614 12.477 -5.010 1.00 86.38 85 GLU A O 1
ATOM 692 N N . TRP A 1 86 ? 1.756 10.380 -5.789 1.00 85.94 86 TRP A N 1
ATOM 693 C CA . TRP A 1 86 ? 1.648 9.760 -4.478 1.00 85.94 86 TRP A CA 1
ATOM 694 C C . TRP A 1 86 ? 2.783 10.177 -3.536 1.00 85.94 86 TRP A C 1
ATOM 696 O O . TRP A 1 86 ? 2.527 10.372 -2.349 1.00 85.94 86 TRP A O 1
ATOM 706 N N . PHE A 1 87 ? 4.005 10.417 -4.025 1.00 84.38 87 PHE A N 1
ATOM 707 C CA . PHE A 1 87 ? 5.120 10.870 -3.179 1.00 84.38 87 PHE A CA 1
ATOM 708 C C . PHE A 1 87 ? 5.044 12.349 -2.782 1.00 84.38 87 PHE A C 1
ATOM 710 O O . PHE A 1 87 ? 5.687 12.753 -1.813 1.00 84.38 87 PHE A O 1
ATOM 717 N N . GLY A 1 88 ? 4.225 13.147 -3.471 1.00 78.38 88 GLY A N 1
ATOM 718 C CA . GLY A 1 88 ? 3.995 14.557 -3.150 1.00 78.38 88 GLY A CA 1
ATOM 719 C C . GLY A 1 88 ? 2.972 14.800 -2.034 1.00 78.38 88 GLY A C 1
ATOM 720 O O . GLY A 1 88 ? 2.744 15.948 -1.650 1.00 78.38 88 GLY A O 1
ATOM 721 N N . ARG A 1 89 ? 2.321 13.755 -1.504 1.00 78.19 89 ARG A N 1
ATOM 722 C CA . ARG A 1 89 ? 1.180 13.906 -0.584 1.00 78.19 89 ARG A CA 1
ATOM 723 C C . ARG A 1 89 ? 1.608 14.009 0.871 1.00 78.19 89 ARG A C 1
ATOM 725 O O . ARG A 1 89 ? 2.527 13.347 1.340 1.00 78.19 89 ARG A O 1
ATOM 732 N N . GLY A 1 90 ? 0.833 14.767 1.645 1.00 67.56 90 GLY A N 1
ATOM 733 C CA . GLY A 1 90 ? 1.060 14.910 3.088 1.00 67.56 90 GLY A CA 1
ATOM 734 C C . GLY A 1 90 ? 0.876 13.616 3.900 1.00 67.56 90 GLY A C 1
ATOM 735 O O . GLY A 1 90 ? 1.381 13.528 5.017 1.00 67.56 90 GLY A O 1
ATOM 736 N N . TRP A 1 91 ? 0.177 12.609 3.361 1.00 70.62 91 TRP A N 1
ATOM 737 C CA . TRP A 1 91 ? -0.150 11.354 4.062 1.00 70.62 91 TRP A CA 1
ATOM 738 C C . TRP A 1 91 ? 0.765 10.175 3.728 1.00 70.62 91 TRP A C 1
ATOM 740 O O . TRP A 1 91 ? 0.806 9.209 4.494 1.00 70.62 91 TRP A O 1
ATOM 750 N N . THR A 1 92 ? 1.560 10.287 2.663 1.00 76.69 92 THR A N 1
ATOM 751 C CA . THR A 1 92 ? 2.492 9.258 2.175 1.00 76.69 92 THR A CA 1
ATOM 752 C C . THR A 1 92 ? 3.386 8.736 3.284 1.00 76.69 92 THR A C 1
ATOM 754 O O . THR A 1 92 ? 3.677 7.551 3.377 1.00 76.69 92 THR A O 1
ATOM 757 N N . LEU A 1 93 ? 3.782 9.619 4.196 1.00 80.94 93 LEU A N 1
ATOM 758 C CA . LEU A 1 93 ? 4.646 9.258 5.300 1.00 80.94 93 LEU A CA 1
ATOM 759 C C . LEU A 1 93 ? 3.999 8.270 6.275 1.00 80.94 93 LEU A C 1
ATOM 761 O O . LEU A 1 93 ? 4.643 7.322 6.716 1.00 80.94 93 LEU A O 1
ATOM 765 N N . LEU A 1 94 ? 2.733 8.481 6.630 1.00 82.88 94 LEU A N 1
ATOM 766 C CA . LEU A 1 94 ? 2.028 7.582 7.539 1.00 82.88 94 LEU A CA 1
ATOM 767 C C . LEU A 1 94 ? 1.752 6.239 6.851 1.00 82.88 94 LEU A C 1
ATOM 769 O O . LEU A 1 94 ? 1.905 5.189 7.472 1.00 82.88 94 LEU A O 1
ATOM 773 N N . GLU A 1 95 ? 1.426 6.282 5.561 1.00 86.06 95 GLU A N 1
ATOM 774 C CA . GLU A 1 95 ? 1.204 5.111 4.708 1.00 86.06 95 GLU A CA 1
ATOM 775 C C . GLU A 1 95 ? 2.494 4.297 4.491 1.00 86.06 95 GLU A C 1
ATOM 777 O O . GLU A 1 95 ? 2.447 3.071 4.464 1.00 86.06 95 GLU A O 1
ATOM 782 N N . LEU A 1 96 ? 3.660 4.951 4.436 1.00 89.19 96 LEU A N 1
ATOM 783 C CA . LEU A 1 96 ? 4.970 4.302 4.338 1.00 89.19 96 LEU A CA 1
ATOM 784 C C . LEU A 1 96 ? 5.535 3.838 5.674 1.00 89.19 96 LEU A C 1
ATOM 786 O O . LEU A 1 96 ? 6.258 2.853 5.694 1.00 89.19 96 LEU A O 1
ATOM 790 N N . LEU A 1 97 ? 5.280 4.516 6.789 1.00 90.88 97 LEU A N 1
ATOM 791 C CA . LEU A 1 97 ? 5.910 4.156 8.066 1.00 90.88 97 LEU A CA 1
ATOM 792 C C . LEU A 1 97 ? 5.073 3.188 8.899 1.00 90.88 97 LEU A C 1
ATOM 794 O O . LEU A 1 97 ? 5.623 2.426 9.693 1.00 90.88 97 LEU A O 1
ATOM 798 N N . ALA A 1 98 ? 3.746 3.238 8.781 1.00 90.25 98 ALA A N 1
ATOM 799 C CA . ALA A 1 98 ? 2.884 2.450 9.649 1.00 90.25 98 ALA A CA 1
ATOM 800 C C . ALA A 1 98 ? 2.914 0.941 9.338 1.00 90.25 98 ALA A C 1
ATOM 802 O O . ALA A 1 98 ? 3.117 0.178 10.287 1.00 90.25 98 ALA A O 1
ATOM 803 N N . PRO A 1 99 ? 2.746 0.480 8.079 1.00 91.56 99 PRO A N 1
ATOM 804 C CA . PRO A 1 99 ? 2.686 -0.949 7.778 1.00 91.56 99 PRO A CA 1
ATOM 805 C C . PRO A 1 99 ? 4.046 -1.635 7.886 1.00 91.56 99 PRO A C 1
ATOM 807 O O . PRO A 1 99 ? 5.058 -1.089 7.456 1.00 91.56 99 PRO A O 1
ATOM 810 N N . PHE A 1 100 ? 4.069 -2.885 8.345 1.00 91.44 100 PHE A N 1
ATOM 811 C CA . PHE A 1 100 ? 5.264 -3.737 8.243 1.00 91.44 100 PHE A CA 1
ATOM 812 C C . PHE A 1 100 ? 5.378 -4.453 6.895 1.00 91.44 100 PHE A C 1
ATOM 814 O O . PHE A 1 100 ? 6.468 -4.845 6.478 1.00 91.44 100 PHE A O 1
ATOM 821 N N . ARG A 1 101 ? 4.242 -4.645 6.218 1.00 92.00 101 ARG A N 1
ATOM 822 C CA . ARG A 1 101 ? 4.161 -5.339 4.937 1.00 92.00 101 ARG A CA 1
ATOM 823 C C . ARG A 1 101 ? 3.489 -4.437 3.914 1.00 92.00 101 ARG A C 1
ATOM 825 O O . ARG A 1 101 ? 2.385 -3.955 4.170 1.00 92.00 101 ARG A O 1
ATOM 832 N N . MET A 1 102 ? 4.140 -4.215 2.774 1.00 92.81 102 MET A N 1
ATOM 833 C CA . MET A 1 102 ? 3.573 -3.452 1.659 1.00 92.81 102 MET A CA 1
ATOM 834 C C . MET A 1 102 ? 3.847 -4.115 0.315 1.00 92.81 102 MET A C 1
ATOM 836 O O . MET A 1 102 ? 4.889 -4.744 0.148 1.00 92.81 102 MET A O 1
ATOM 840 N N . LYS A 1 103 ? 2.937 -3.921 -0.641 1.00 93.69 103 LYS A N 1
ATOM 841 C CA . LYS A 1 103 ? 3.150 -4.250 -2.049 1.00 93.69 103 LYS A CA 1
ATOM 842 C C . LYS A 1 103 ? 2.764 -3.076 -2.942 1.00 93.69 103 LYS A C 1
ATOM 844 O O . LYS A 1 103 ? 1.663 -2.541 -2.807 1.00 93.69 103 LYS A O 1
ATOM 849 N N . PHE A 1 104 ? 3.649 -2.713 -3.865 1.00 93.06 104 PHE A N 1
ATOM 850 C CA . PHE A 1 104 ? 3.429 -1.641 -4.830 1.00 93.06 104 PHE A CA 1
ATOM 851 C C . PHE A 1 104 ? 3.008 -2.181 -6.199 1.00 93.06 104 PHE A C 1
ATOM 853 O O . PHE A 1 104 ? 3.625 -3.096 -6.752 1.00 93.06 104 PHE A O 1
ATOM 860 N N . TYR A 1 105 ? 1.975 -1.565 -6.760 1.00 92.81 105 TYR A N 1
ATOM 861 C CA . TYR A 1 105 ? 1.445 -1.837 -8.090 1.00 92.81 105 TYR A CA 1
ATOM 862 C C . TYR A 1 105 ? 1.517 -0.571 -8.932 1.00 92.81 105 TYR A C 1
ATOM 864 O O . TYR A 1 105 ? 1.164 0.501 -8.450 1.00 92.81 105 TYR A O 1
ATOM 872 N N . GLY A 1 106 ? 1.951 -0.700 -10.181 1.00 91.94 106 GLY A N 1
ATOM 873 C CA . GLY A 1 106 ? 1.932 0.397 -11.144 1.00 91.94 106 GLY A CA 1
ATOM 874 C C . GLY A 1 106 ? 0.553 0.601 -11.770 1.00 91.94 106 GLY A C 1
ATOM 875 O O . GLY A 1 106 ? -0.407 -0.111 -11.455 1.00 91.94 106 GLY A O 1
ATOM 876 N N . LYS A 1 107 ? 0.474 1.527 -12.727 1.00 88.75 107 LYS A N 1
ATOM 877 C CA . LYS A 1 107 ? -0.769 1.978 -13.379 1.00 88.75 107 LYS A CA 1
ATOM 878 C C . LYS A 1 107 ? -1.608 0.866 -14.026 1.00 88.75 107 LYS A C 1
ATOM 880 O O . LYS A 1 107 ? -2.817 0.995 -14.188 1.00 88.75 107 LYS A O 1
ATOM 885 N N . SER A 1 108 ? -0.977 -0.243 -14.401 1.00 90.38 108 SER A N 1
ATOM 886 C CA . SER A 1 108 ? -1.622 -1.409 -15.017 1.00 90.38 108 SER A CA 1
ATOM 887 C C . SER A 1 108 ? -2.091 -2.461 -14.006 1.00 90.38 108 SER A C 1
ATOM 889 O O . SER A 1 108 ? -2.491 -3.551 -14.411 1.00 90.38 108 SER A O 1
ATOM 891 N N . TRP A 1 109 ? -2.014 -2.179 -12.697 1.00 91.25 109 TRP A N 1
ATOM 892 C CA . TRP A 1 109 ? -2.159 -3.181 -11.632 1.00 91.25 109 TRP A CA 1
ATOM 893 C C . TRP A 1 109 ? -1.182 -4.361 -11.779 1.00 91.25 109 TRP A C 1
ATOM 895 O O . TRP A 1 109 ? -1.420 -5.454 -11.256 1.00 91.25 109 TRP A O 1
ATOM 905 N N . ALA A 1 110 ? -0.060 -4.136 -12.466 1.00 92.69 110 ALA A N 1
ATOM 906 C CA . ALA A 1 110 ? 1.094 -5.017 -12.437 1.00 92.69 110 ALA A CA 1
ATOM 907 C C . ALA A 1 110 ? 1.962 -4.671 -11.217 1.00 92.69 110 ALA A C 1
ATOM 909 O O . ALA A 1 110 ? 2.176 -3.486 -10.937 1.00 92.69 110 ALA A O 1
ATOM 910 N N . PRO A 1 111 ? 2.452 -5.671 -10.470 1.00 93.62 111 PRO A N 1
ATOM 911 C CA . PRO A 1 111 ? 3.312 -5.406 -9.330 1.00 93.62 111 PRO A CA 1
ATOM 912 C C . PRO A 1 111 ? 4.659 -4.859 -9.827 1.00 93.62 111 PRO A C 1
ATOM 914 O O . PRO A 1 111 ? 5.247 -5.416 -10.755 1.00 93.62 111 PRO A O 1
ATOM 917 N N . LEU A 1 112 ? 5.165 -3.785 -9.208 1.00 92.56 112 LEU A N 1
ATOM 918 C CA . LEU A 1 112 ? 6.437 -3.161 -9.623 1.00 92.56 112 LEU A CA 1
ATOM 919 C C . LEU A 1 112 ? 7.639 -4.093 -9.431 1.00 92.56 112 LEU A C 1
ATOM 921 O O . LEU A 1 112 ? 8.642 -3.989 -10.135 1.00 92.56 112 LEU A O 1
ATOM 925 N N . ARG A 1 113 ? 7.523 -5.022 -8.479 1.00 92.44 113 ARG A N 1
ATOM 926 C CA . ARG A 1 113 ? 8.398 -6.186 -8.344 1.00 92.44 113 ARG A CA 1
ATOM 927 C C . ARG A 1 113 ? 7.573 -7.463 -8.450 1.00 92.44 113 ARG A C 1
ATOM 929 O O . ARG A 1 113 ? 6.542 -7.534 -7.778 1.00 92.44 113 ARG A O 1
ATOM 936 N N . PRO A 1 114 ? 8.007 -8.488 -9.199 1.00 91.62 114 PRO A N 1
ATOM 937 C CA . PRO A 1 114 ? 7.241 -9.721 -9.336 1.00 91.62 114 PRO A CA 1
ATOM 938 C C . PRO A 1 114 ? 6.915 -10.380 -7.987 1.00 91.62 114 PRO A C 1
ATOM 940 O O . PRO A 1 114 ? 7.758 -10.448 -7.094 1.00 91.62 114 PRO A O 1
ATOM 943 N N . LEU A 1 115 ? 5.689 -10.894 -7.848 1.00 90.81 115 LEU A N 1
ATOM 944 C CA . LEU A 1 115 ? 5.205 -11.512 -6.603 1.00 90.81 115 LEU A CA 1
ATOM 945 C C . LEU A 1 115 ? 6.020 -12.744 -6.190 1.00 90.81 115 LEU A C 1
ATOM 947 O O . LEU A 1 115 ? 6.260 -12.943 -5.006 1.00 90.81 115 LEU A O 1
ATOM 951 N N . HIS A 1 116 ? 6.504 -13.525 -7.161 1.00 87.38 116 HIS A N 1
ATOM 952 C CA . HIS A 1 116 ? 7.335 -14.702 -6.898 1.00 87.38 116 HIS A CA 1
ATOM 953 C C . HIS A 1 116 ? 8.720 -14.354 -6.330 1.00 87.38 116 HIS A C 1
ATOM 955 O O . HIS A 1 116 ? 9.353 -15.206 -5.714 1.00 87.38 116 HIS A O 1
ATOM 961 N N . GLU A 1 117 ? 9.205 -13.125 -6.542 1.00 86.19 117 GLU A N 1
ATOM 962 C CA . GLU A 1 117 ? 10.460 -12.664 -5.944 1.00 86.19 117 GLU A CA 1
ATOM 963 C C . GLU A 1 117 ? 10.237 -12.108 -4.537 1.00 86.19 117 GLU A C 1
ATOM 965 O O . GLU A 1 117 ? 11.060 -12.312 -3.648 1.00 86.19 117 GLU A O 1
ATOM 970 N N . SER A 1 118 ? 9.147 -11.364 -4.337 1.00 88.81 118 SER A N 1
ATOM 971 C CA . SER A 1 118 ? 8.760 -10.863 -3.022 1.00 88.81 118 SER A CA 1
ATOM 972 C C . SER A 1 118 ? 7.285 -10.486 -2.979 1.00 88.81 118 SER A C 1
ATOM 974 O O . SER A 1 118 ? 6.807 -9.693 -3.787 1.00 88.81 118 SER A O 1
ATOM 976 N N . GLU A 1 119 ? 6.573 -10.972 -1.970 1.00 90.69 119 GLU A N 1
ATOM 977 C CA . GLU A 1 119 ? 5.218 -10.525 -1.628 1.00 90.69 119 GLU A CA 1
ATOM 978 C C . GLU A 1 119 ? 5.220 -9.262 -0.748 1.00 90.69 119 GLU A C 1
ATOM 980 O O . GLU A 1 119 ? 4.186 -8.618 -0.577 1.00 90.69 119 GLU A O 1
ATOM 985 N N . ASN A 1 120 ? 6.369 -8.904 -0.165 1.00 92.94 120 ASN A N 1
ATOM 986 C CA . ASN A 1 120 ? 6.517 -7.754 0.719 1.00 92.94 120 ASN A CA 1
ATOM 987 C C . ASN A 1 120 ? 7.701 -6.890 0.281 1.00 92.94 120 ASN A C 1
ATOM 989 O O . ASN A 1 120 ? 8.847 -7.164 0.626 1.00 92.94 120 ASN A O 1
ATOM 993 N N . ASP A 1 121 ? 7.419 -5.772 -0.369 1.00 93.06 121 ASP A N 1
ATOM 994 C CA . ASP A 1 121 ? 8.431 -4.840 -0.867 1.00 93.06 121 ASP A CA 1
ATOM 995 C C . ASP A 1 121 ? 9.206 -4.122 0.266 1.00 93.06 121 ASP A C 1
ATOM 997 O O . ASP A 1 121 ? 10.149 -3.380 0.002 1.00 93.06 121 ASP A O 1
ATOM 1001 N N . LYS A 1 122 ? 8.854 -4.365 1.541 1.00 91.69 122 LYS A N 1
ATOM 1002 C CA . LYS A 1 122 ? 9.597 -3.903 2.726 1.00 91.69 122 LYS A CA 1
ATOM 1003 C C . LYS A 1 122 ? 10.540 -4.933 3.351 1.00 91.69 122 LYS A C 1
ATOM 1005 O O . LYS A 1 122 ? 11.299 -4.559 4.242 1.00 91.69 122 LYS A O 1
ATOM 1010 N N . CYS A 1 123 ? 10.500 -6.216 2.984 1.00 85.94 123 CYS A N 1
ATOM 1011 C CA . CYS A 1 123 ? 11.285 -7.223 3.716 1.00 85.94 123 CYS A CA 1
ATOM 1012 C C . CYS A 1 123 ? 12.796 -7.149 3.435 1.00 85.94 123 CYS A C 1
ATOM 1014 O O . CYS A 1 123 ? 13.584 -7.437 4.334 1.00 85.94 123 CYS A O 1
ATOM 1016 N N . ASN A 1 124 ? 13.202 -6.694 2.246 1.00 74.81 124 ASN A N 1
ATOM 1017 C CA . ASN A 1 124 ? 14.593 -6.727 1.786 1.00 74.81 124 ASN A CA 1
ATOM 1018 C C . ASN A 1 124 ? 15.149 -5.324 1.474 1.00 74.81 124 ASN A C 1
ATOM 1020 O O . ASN A 1 124 ? 14.430 -4.321 1.478 1.00 74.81 124 ASN A O 1
ATOM 1024 N N . SER A 1 125 ? 16.468 -5.211 1.280 1.00 65.38 125 SER A N 1
ATOM 1025 C CA . SER A 1 125 ? 17.086 -4.018 0.670 1.00 65.38 125 SER A CA 1
ATOM 1026 C C . SER A 1 125 ? 17.060 -4.195 -0.832 1.00 65.38 125 SER A C 1
ATOM 1028 O O . SER A 1 125 ? 18.036 -4.618 -1.440 1.00 65.38 125 SER A O 1
ATOM 1030 N N . ASP A 1 126 ? 15.886 -3.921 -1.390 1.00 76.88 126 ASP A N 1
ATOM 1031 C CA . ASP A 1 126 ? 15.633 -4.026 -2.818 1.00 76.88 126 ASP A CA 1
ATOM 1032 C C . ASP A 1 126 ? 15.645 -2.640 -3.464 1.00 76.88 126 ASP A C 1
ATOM 1034 O O . ASP A 1 126 ? 15.495 -1.611 -2.793 1.00 76.88 126 ASP A O 1
ATOM 1038 N N . SER A 1 127 ? 15.762 -2.627 -4.792 1.00 84.69 127 SER A N 1
ATOM 1039 C CA . SER A 1 127 ? 15.760 -1.412 -5.614 1.00 84.69 127 SER A CA 1
ATOM 1040 C C . SER A 1 127 ? 14.583 -0.484 -5.305 1.00 84.69 127 SER A C 1
ATOM 1042 O O . SER A 1 127 ? 14.759 0.728 -5.255 1.00 84.69 127 SER A O 1
ATOM 1044 N N . ILE A 1 128 ? 13.400 -1.034 -5.016 1.00 91.12 128 ILE A N 1
ATOM 1045 C CA . ILE A 1 128 ? 12.218 -0.234 -4.676 1.00 91.12 128 ILE A CA 1
ATOM 1046 C C . ILE A 1 128 ? 12.355 0.492 -3.333 1.00 91.12 128 ILE A C 1
ATOM 1048 O O . ILE A 1 128 ? 12.017 1.667 -3.239 1.00 91.12 128 ILE A O 1
ATOM 1052 N N . LEU A 1 129 ? 12.879 -0.163 -2.291 1.00 91.75 129 LEU A N 1
ATOM 1053 C CA . LEU A 1 129 ? 13.000 0.456 -0.969 1.00 91.75 129 LEU A CA 1
ATOM 1054 C C . LEU A 1 129 ? 14.130 1.489 -0.942 1.00 91.75 129 LEU A C 1
ATOM 1056 O O . LEU A 1 129 ? 14.000 2.526 -0.293 1.00 91.75 129 LEU A O 1
ATOM 1060 N N . GLN A 1 130 ? 15.212 1.220 -1.677 1.00 92.25 130 GLN A N 1
ATOM 1061 C CA . GLN A 1 130 ? 16.297 2.174 -1.907 1.00 92.25 130 GLN A CA 1
ATOM 1062 C C . GLN A 1 130 ? 15.781 3.423 -2.621 1.00 92.25 130 GLN A C 1
ATOM 1064 O O . GLN A 1 130 ? 16.086 4.541 -2.205 1.00 92.25 130 GLN A O 1
ATOM 1069 N N . GLU A 1 131 ? 14.942 3.243 -3.639 1.00 93.06 131 GLU A N 1
ATOM 1070 C CA . GLU A 1 131 ? 14.366 4.351 -4.390 1.00 93.06 131 GLU A CA 1
ATOM 1071 C C . GLU A 1 131 ? 13.362 5.155 -3.554 1.00 93.06 131 GLU A C 1
ATOM 1073 O O . GLU A 1 131 ? 13.448 6.381 -3.487 1.00 93.06 131 GLU A O 1
ATOM 1078 N N . ILE A 1 132 ? 12.492 4.485 -2.793 1.00 92.56 132 ILE A N 1
ATOM 1079 C CA . ILE A 1 132 ? 11.596 5.147 -1.832 1.00 92.56 132 ILE A CA 1
ATOM 1080 C C . ILE A 1 132 ? 12.405 5.922 -0.784 1.00 92.56 132 ILE A C 1
ATOM 1082 O O . ILE A 1 132 ? 12.072 7.066 -0.473 1.00 92.56 132 ILE A O 1
ATOM 1086 N N . SER A 1 133 ? 13.482 5.342 -0.250 1.00 92.88 133 SER A N 1
ATOM 1087 C CA . SER A 1 133 ? 14.399 6.008 0.688 1.00 92.88 133 SER A CA 1
ATOM 1088 C C . SER A 1 133 ? 15.049 7.244 0.054 1.00 92.88 133 SER A C 1
ATOM 1090 O O . SER A 1 133 ? 15.100 8.313 0.668 1.00 92.88 133 SER A O 1
ATOM 1092 N N . ARG A 1 134 ? 15.471 7.148 -1.214 1.00 92.94 134 ARG A N 1
ATOM 1093 C CA . ARG A 1 134 ? 16.053 8.256 -1.982 1.00 92.94 134 ARG A CA 1
ATOM 1094 C C . ARG A 1 134 ? 15.062 9.406 -2.167 1.00 92.94 134 ARG A C 1
ATOM 1096 O O . ARG A 1 134 ? 15.443 10.555 -1.937 1.00 92.94 134 ARG A O 1
ATOM 1103 N N . ILE A 1 135 ? 13.824 9.100 -2.556 1.00 91.69 135 ILE A N 1
ATOM 1104 C CA . ILE A 1 135 ? 12.757 10.079 -2.812 1.00 91.69 135 ILE A CA 1
ATOM 1105 C C . ILE A 1 135 ? 12.311 10.740 -1.503 1.00 91.69 135 ILE A C 1
ATOM 1107 O O . ILE A 1 135 ? 12.295 11.963 -1.386 1.00 91.69 135 ILE A O 1
ATOM 1111 N N . THR A 1 136 ? 11.994 9.931 -0.492 1.00 90.62 136 THR A N 1
ATOM 1112 C CA . THR A 1 136 ? 11.371 10.404 0.757 1.00 90.62 136 THR A CA 1
ATOM 1113 C C . THR A 1 136 ? 12.368 10.900 1.801 1.00 90.62 136 THR A C 1
ATOM 1115 O O . THR A 1 136 ? 11.972 11.553 2.765 1.00 90.62 136 THR A O 1
ATOM 1118 N N . ARG A 1 137 ? 13.660 10.583 1.636 1.00 91.25 137 ARG A N 1
ATOM 1119 C CA . ARG A 1 137 ? 14.737 10.817 2.618 1.00 91.25 137 ARG A CA 1
ATOM 1120 C C . ARG A 1 137 ? 14.535 10.092 3.953 1.00 91.25 137 ARG A C 1
ATOM 1122 O O . ARG A 1 137 ? 15.159 10.447 4.953 1.00 91.25 137 ARG A O 1
ATOM 1129 N N . ILE A 1 138 ? 13.689 9.065 3.972 1.00 90.38 138 ILE A N 1
ATOM 1130 C CA . ILE A 1 138 ? 13.467 8.203 5.131 1.00 90.38 138 ILE A CA 1
ATOM 1131 C C . ILE A 1 138 ? 14.470 7.047 5.071 1.00 90.38 138 ILE A C 1
ATOM 1133 O O . ILE A 1 138 ? 14.507 6.351 4.058 1.00 90.38 138 ILE A O 1
ATOM 1137 N N . PRO A 1 139 ? 15.246 6.779 6.137 1.00 91.88 139 PRO A N 1
ATOM 1138 C CA . PRO A 1 139 ? 16.151 5.636 6.165 1.00 91.88 139 PRO A CA 1
ATOM 1139 C C . PRO A 1 139 ? 15.416 4.318 5.902 1.00 91.88 139 PRO A C 1
ATOM 1141 O O . PRO A 1 139 ? 14.345 4.079 6.462 1.00 91.88 139 PRO A O 1
ATOM 1144 N N . GLU A 1 140 ? 16.030 3.409 5.140 1.00 92.00 140 GLU A N 1
ATOM 1145 C CA . GLU A 1 140 ? 15.455 2.080 4.879 1.00 92.00 140 GLU A CA 1
ATOM 1146 C C . GLU A 1 140 ? 15.081 1.347 6.172 1.00 92.00 140 GLU A C 1
ATOM 1148 O O . GLU A 1 140 ? 14.057 0.678 6.227 1.00 92.00 140 GLU A O 1
ATOM 1153 N N . THR A 1 141 ? 15.863 1.505 7.244 1.00 91.06 141 THR A N 1
ATOM 1154 C CA . THR A 1 141 ? 15.560 0.901 8.552 1.00 91.06 141 THR A CA 1
ATOM 1155 C C . THR A 1 141 ? 14.204 1.340 9.100 1.00 91.06 141 THR A C 1
ATOM 1157 O O . THR A 1 141 ? 13.469 0.519 9.648 1.00 91.06 141 THR A O 1
ATOM 1160 N N . ASP A 1 142 ? 13.859 2.615 8.921 1.00 91.56 142 ASP A N 1
ATOM 1161 C CA . ASP A 1 142 ? 12.584 3.171 9.360 1.00 91.56 142 ASP A CA 1
ATOM 1162 C C . ASP A 1 142 ? 11.458 2.769 8.398 1.00 91.56 142 ASP A C 1
ATOM 1164 O O . ASP A 1 142 ? 10.365 2.443 8.854 1.00 91.56 142 ASP A O 1
ATOM 1168 N N . LEU A 1 143 ? 11.724 2.691 7.089 1.00 91.50 143 LEU A N 1
ATOM 1169 C CA . LEU A 1 143 ? 10.752 2.175 6.115 1.00 91.50 143 LEU A CA 1
ATOM 1170 C C . LEU A 1 143 ? 10.389 0.701 6.368 1.00 91.50 143 LEU A C 1
ATOM 1172 O O . LEU A 1 143 ? 9.236 0.317 6.172 1.00 91.50 143 LEU A O 1
ATOM 1176 N N . ARG A 1 144 ? 11.343 -0.126 6.820 1.00 90.94 144 ARG A N 1
ATOM 1177 C CA . ARG A 1 144 ? 11.090 -1.539 7.161 1.00 90.94 144 ARG A CA 1
ATOM 1178 C C . ARG A 1 144 ? 10.333 -1.698 8.471 1.00 90.94 144 ARG A C 1
ATOM 1180 O O . ARG A 1 144 ? 9.394 -2.484 8.560 1.00 90.94 144 ARG A O 1
ATOM 1187 N N . ALA A 1 145 ? 10.793 -1.007 9.510 1.00 86.81 145 ALA A N 1
ATOM 1188 C CA . ALA A 1 145 ? 10.345 -1.253 10.872 1.00 86.81 145 ALA A CA 1
ATOM 1189 C C . ALA A 1 145 ? 10.371 0.028 11.711 1.00 86.81 145 ALA A C 1
ATOM 1191 O O . ALA A 1 145 ? 11.075 0.126 12.720 1.00 86.81 145 ALA A O 1
ATOM 1192 N N . PHE A 1 146 ? 9.558 1.011 11.321 1.00 88.75 146 PHE A N 1
ATOM 1193 C CA . PHE A 1 146 ? 9.432 2.248 12.077 1.00 88.75 146 PHE A CA 1
ATOM 1194 C C . PHE A 1 146 ? 8.994 1.970 13.517 1.00 88.75 146 PHE A C 1
ATOM 1196 O O . PHE A 1 146 ? 7.962 1.339 13.778 1.00 88.75 146 PHE A O 1
ATOM 1203 N N . THR A 1 147 ? 9.749 2.496 14.472 1.00 81.25 147 THR A N 1
ATOM 1204 C CA . THR A 1 147 ? 9.377 2.511 15.886 1.00 81.25 147 THR A CA 1
ATOM 1205 C C . THR A 1 147 ? 9.331 3.951 16.363 1.00 81.25 147 THR A C 1
ATOM 1207 O O . THR A 1 147 ? 10.243 4.742 16.115 1.00 81.25 147 THR A O 1
ATOM 1210 N N . LEU A 1 148 ? 8.254 4.309 17.064 1.00 69.31 148 LEU A N 1
ATOM 1211 C CA . LEU A 1 148 ? 8.202 5.573 17.785 1.00 69.31 148 LEU A CA 1
ATOM 1212 C C . LEU A 1 148 ? 9.249 5.494 18.895 1.00 69.31 148 LEU A C 1
ATOM 1214 O O . LEU A 1 148 ? 9.027 4.852 1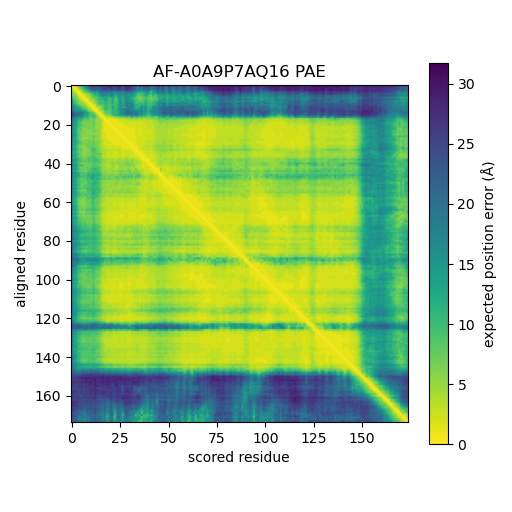9.921 1.00 69.31 148 LEU A O 1
ATOM 1218 N N . ARG A 1 149 ? 10.421 6.097 18.675 1.00 61.41 149 ARG A N 1
ATOM 1219 C CA . ARG A 1 149 ? 11.428 6.198 19.730 1.00 61.41 149 ARG A CA 1
ATOM 1220 C C . ARG A 1 149 ? 10.822 7.008 20.882 1.00 61.41 149 ARG A C 1
ATOM 1222 O O . ARG A 1 149 ? 10.287 8.088 20.621 1.00 61.41 149 ARG A O 1
ATOM 1229 N N . PRO A 1 150 ? 10.912 6.541 22.138 1.00 48.53 150 PRO A N 1
ATOM 1230 C CA . PRO A 1 150 ? 10.479 7.299 23.302 1.00 48.53 150 PRO A CA 1
ATOM 1231 C C . PRO A 1 150 ? 11.521 8.380 23.607 1.00 48.53 150 PRO A C 1
ATOM 1233 O O . PRO A 1 150 ? 12.206 8.348 24.621 1.00 48.53 150 PRO A O 1
ATOM 1236 N N . THR A 1 151 ? 11.701 9.334 22.703 1.00 44.19 151 THR A N 1
ATOM 1237 C CA . THR A 1 151 ? 12.350 10.600 23.030 1.00 44.19 151 THR A CA 1
ATOM 1238 C C . THR A 1 151 ? 11.246 11.635 23.141 1.00 44.19 151 THR A C 1
ATOM 1240 O O . THR A 1 151 ? 10.353 11.685 22.300 1.00 44.19 151 THR A O 1
ATOM 1243 N N . GLY A 1 152 ? 11.271 12.444 24.204 1.00 43.69 152 GLY A N 1
ATOM 1244 C CA . GLY A 1 152 ? 10.257 13.453 24.547 1.00 43.69 152 GLY A CA 1
ATOM 1245 C C . GLY A 1 152 ? 10.071 14.588 23.527 1.00 43.69 152 GLY A C 1
ATOM 1246 O O . GLY A 1 152 ? 9.594 15.663 23.875 1.00 43.69 152 GLY A O 1
ATOM 1247 N N . CYS A 1 153 ? 10.439 14.373 22.268 1.00 39.94 153 CYS A N 1
ATOM 1248 C CA . CYS A 1 153 ? 10.188 15.262 21.157 1.00 39.94 153 CYS A CA 1
ATOM 1249 C C . CYS A 1 153 ? 8.850 14.862 20.521 1.00 39.94 153 CYS A C 1
ATOM 1251 O O . CYS A 1 153 ? 8.769 13.900 19.754 1.00 39.94 153 CYS A O 1
ATOM 1253 N N . LYS A 1 154 ? 7.778 15.594 20.849 1.00 34.69 154 LYS A N 1
ATOM 1254 C CA . LYS A 1 154 ? 6.514 15.528 20.104 1.00 34.69 154 LYS A CA 1
ATOM 1255 C C . LYS A 1 154 ? 6.806 15.881 18.643 1.00 34.69 154 LYS A C 1
ATOM 1257 O O . LYS A 1 154 ? 6.855 17.057 18.293 1.00 34.69 154 LYS A O 1
ATOM 1262 N N . ARG A 1 155 ? 7.003 14.883 17.780 1.00 40.78 155 ARG A N 1
ATOM 1263 C CA . ARG A 1 155 ? 6.999 15.109 16.332 1.00 40.78 155 ARG A CA 1
ATOM 1264 C C . ARG A 1 155 ? 5.553 15.363 15.928 1.00 40.78 155 ARG A C 1
ATOM 1266 O O . ARG A 1 155 ? 4.736 14.449 15.883 1.00 40.78 155 ARG A O 1
ATOM 1273 N N . ARG A 1 156 ? 5.224 16.640 15.747 1.00 34.59 156 ARG A N 1
ATOM 1274 C CA . ARG A 1 156 ? 3.932 17.086 15.234 1.00 34.59 156 ARG A CA 1
ATOM 1275 C C . ARG A 1 156 ? 3.964 16.906 13.722 1.00 34.59 156 ARG A C 1
ATOM 1277 O O . ARG A 1 156 ? 4.631 17.663 13.026 1.00 34.59 156 ARG A O 1
ATOM 1284 N N . TRP A 1 157 ? 3.287 15.875 13.238 1.00 39.84 157 TRP A N 1
ATOM 1285 C CA . TRP A 1 157 ? 3.044 15.695 11.814 1.00 39.84 157 TRP A CA 1
ATOM 1286 C C . TRP A 1 157 ? 1.921 16.654 11.418 1.00 39.84 157 TRP A C 1
ATOM 1288 O O . TRP A 1 157 ? 0.793 16.515 11.887 1.00 39.84 157 TRP A O 1
ATOM 1298 N N . TYR A 1 158 ? 2.246 17.674 10.629 1.00 30.12 158 TYR A N 1
ATOM 1299 C CA . TYR A 1 158 ? 1.241 18.537 10.020 1.00 30.12 158 TYR A CA 1
ATOM 1300 C C . TYR A 1 158 ? 0.774 17.863 8.730 1.00 30.12 158 TYR A C 1
ATOM 1302 O O . TYR A 1 158 ? 1.462 17.919 7.717 1.00 30.12 158 TYR A O 1
ATOM 1310 N N . GLY A 1 159 ? -0.376 17.194 8.784 1.00 33.97 159 GLY A N 1
ATO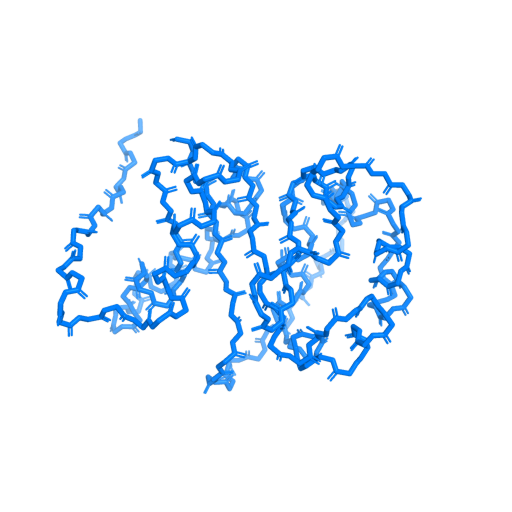M 1311 C CA . GLY A 1 159 ? -1.146 16.887 7.585 1.00 33.97 159 GLY A CA 1
ATOM 1312 C C . GLY A 1 159 ? -2.018 18.097 7.269 1.00 33.97 159 GLY A C 1
ATOM 1313 O O . GLY A 1 159 ? -2.844 18.480 8.097 1.00 33.97 159 GLY A O 1
ATOM 1314 N N . HIS A 1 160 ? -1.821 18.726 6.112 1.00 28.59 160 HIS A N 1
ATOM 1315 C CA . HIS A 1 160 ? -2.827 19.638 5.571 1.00 28.59 160 HIS A CA 1
ATOM 1316 C C . HIS A 1 160 ? -4.117 18.833 5.301 1.00 28.59 160 HIS A C 1
ATOM 1318 O O . HIS A 1 160 ? -4.015 17.676 4.870 1.00 28.59 160 HIS A O 1
ATOM 1324 N N . PRO A 1 161 ? -5.319 19.383 5.561 1.00 35.94 161 PRO A N 1
ATOM 1325 C CA . PRO A 1 161 ? -6.553 18.779 5.071 1.00 35.94 161 PRO A CA 1
ATOM 1326 C C . PRO A 1 161 ? -6.448 18.622 3.550 1.00 35.94 161 PRO A C 1
ATOM 1328 O O . PRO A 1 161 ? -5.974 19.519 2.857 1.00 35.94 161 PRO A O 1
ATOM 1331 N N . ALA A 1 162 ? -6.775 17.419 3.091 1.00 38.09 162 ALA A N 1
ATOM 1332 C CA . ALA A 1 162 ? -6.460 16.899 1.772 1.00 38.09 162 ALA A CA 1
ATOM 1333 C C . ALA A 1 162 ? -7.051 17.739 0.632 1.00 38.09 162 ALA A C 1
ATOM 1335 O O . ALA A 1 162 ? -8.252 18.000 0.635 1.00 38.09 162 ALA A O 1
ATOM 1336 N N . ASP A 1 163 ? -6.232 18.021 -0.386 1.00 30.05 163 ASP A N 1
ATOM 1337 C CA . ASP A 1 163 ? -6.749 18.042 -1.750 1.00 30.05 163 ASP A CA 1
ATOM 1338 C C . ASP A 1 163 ? -7.056 16.593 -2.137 1.00 30.05 163 ASP A C 1
ATOM 1340 O O . ASP A 1 163 ? -6.212 15.694 -2.191 1.00 30.05 163 ASP A O 1
ATOM 1344 N N . GLU A 1 164 ? -8.350 16.369 -2.255 1.00 47.66 164 GLU A N 1
ATOM 1345 C CA . GLU A 1 164 ? -9.021 15.147 -2.623 1.00 47.66 164 GLU A CA 1
ATOM 1346 C C . GLU A 1 164 ? -8.914 15.003 -4.140 1.00 47.66 164 GLU A C 1
ATOM 1348 O O . GLU A 1 164 ? -9.598 15.753 -4.812 1.00 47.66 164 GLU A O 1
ATOM 1353 N N . GLN A 1 165 ? -8.055 14.113 -4.668 1.00 36.88 165 GLN A N 1
ATOM 1354 C CA . GLN A 1 165 ? -8.288 13.229 -5.835 1.00 36.88 165 GLN A CA 1
ATOM 1355 C C . GLN A 1 165 ? -7.102 12.250 -6.050 1.00 36.88 165 GLN A C 1
ATOM 1357 O O . GLN A 1 165 ? -5.938 12.572 -5.845 1.00 36.88 165 GLN A O 1
ATOM 1362 N N . GLN A 1 166 ? -7.439 11.015 -6.445 1.00 38.31 166 GLN A N 1
ATOM 1363 C CA . GLN A 1 166 ? -6.585 9.995 -7.088 1.00 38.31 166 GLN A CA 1
ATOM 1364 C C . GLN A 1 166 ? -5.318 9.483 -6.382 1.00 38.31 166 GLN A C 1
ATOM 1366 O O . GLN A 1 166 ? -4.215 9.701 -6.839 1.00 38.31 166 GLN A O 1
ATOM 1371 N N . GLY A 1 167 ? -5.409 8.660 -5.337 1.00 35.84 167 GLY A N 1
ATOM 1372 C CA . GLY A 1 167 ? -4.321 7.686 -5.115 1.00 35.84 167 GLY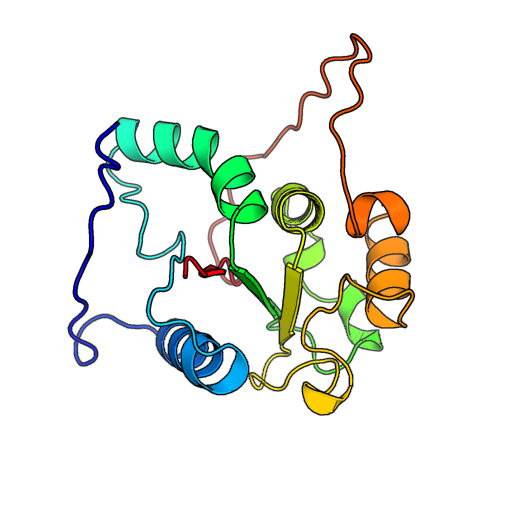 A CA 1
ATOM 1373 C C . GLY A 1 167 ? -4.512 6.844 -3.872 1.00 35.84 167 GLY A C 1
ATOM 1374 O O . GLY A 1 167 ? -4.188 7.266 -2.772 1.00 35.84 167 GLY A O 1
ATOM 1375 N N . SER A 1 168 ? -5.118 5.685 -4.111 1.00 39.41 168 SER A N 1
ATOM 1376 C CA . SER A 1 168 ? -4.715 4.368 -3.613 1.00 39.41 168 SER A CA 1
ATOM 1377 C C . SER A 1 168 ? -4.334 4.238 -2.146 1.00 39.41 168 SER A C 1
ATOM 1379 O O . SER A 1 168 ? -3.168 4.335 -1.772 1.00 39.41 168 SER A O 1
ATOM 1381 N N . LYS A 1 169 ? -5.324 3.916 -1.322 1.00 54.41 169 LYS A N 1
ATOM 1382 C CA . LYS A 1 169 ? -5.173 3.834 0.130 1.00 54.41 169 LYS A CA 1
ATOM 1383 C C . LYS A 1 169 ? -5.783 2.557 0.661 1.00 54.41 169 LYS A C 1
ATOM 1385 O O . LYS A 1 169 ? -6.987 2.549 0.922 1.00 54.41 169 LYS A O 1
ATOM 1390 N N . ILE A 1 170 ? -5.030 1.456 0.750 1.00 51.66 170 ILE A N 1
ATOM 1391 C CA . ILE A 1 170 ? -5.720 0.199 1.038 1.00 51.66 170 ILE A CA 1
ATOM 1392 C C . ILE A 1 170 ? -4.975 -0.807 1.930 1.00 51.66 170 ILE A C 1
ATOM 1394 O O . ILE A 1 170 ? -3.834 -1.202 1.693 1.00 51.66 170 ILE A O 1
ATOM 1398 N N . LEU A 1 171 ? -5.699 -1.193 2.986 1.00 49.56 171 LEU A N 1
ATOM 1399 C CA . LEU A 1 171 ? -5.355 -2.022 4.136 1.00 49.56 171 LEU A CA 1
ATOM 1400 C C . LEU A 1 171 ? -6.054 -3.382 4.009 1.00 49.56 171 LEU A C 1
ATOM 1402 O O . LEU A 1 171 ? -7.261 -3.430 3.772 1.00 49.56 171 LEU A O 1
ATOM 1406 N N . LEU A 1 172 ? -5.344 -4.484 4.252 1.00 50.06 172 LEU A N 1
ATOM 1407 C CA . LEU A 1 172 ? -5.947 -5.820 4.295 1.00 50.06 172 LEU A CA 1
ATOM 1408 C C . LEU A 1 172 ? -5.908 -6.387 5.711 1.00 50.06 172 LEU A C 1
ATOM 1410 O O . LEU A 1 172 ? -4.843 -6.497 6.320 1.00 50.06 172 LEU A O 1
ATOM 1414 N N . ILE A 1 173 ? -7.082 -6.716 6.246 1.00 39.78 173 ILE A N 1
ATOM 1415 C CA . ILE A 1 173 ? -7.248 -7.383 7.541 1.00 39.78 173 ILE A CA 1
ATOM 1416 C C . ILE A 1 173 ? -7.549 -8.858 7.224 1.00 39.78 173 ILE A C 1
ATOM 1418 O O . ILE A 1 173 ? -8.383 -9.090 6.347 1.00 39.78 173 ILE A O 1
ATOM 1422 N N . PRO A 1 174 ? -6.847 -9.824 7.848 1.00 36.16 174 PRO A N 1
ATOM 1423 C CA . PRO A 1 174 ? -7.049 -11.251 7.589 1.00 36.16 174 PRO A CA 1
ATOM 1424 C C . PRO A 1 174 ? -8.491 -11.705 7.847 1.00 36.16 174 PRO A C 1
ATOM 1426 O O . PRO A 1 174 ? -9.123 -11.169 8.787 1.00 36.16 174 PRO A O 1
#

Mean predicted aligned error: 9.31 Å

pLDDT: mean 76.18, std 19.31, range [28.59, 93.69]

Solvent-accessible surface area (backbone atoms only — not comparable to full-atom values): 10464 Å² total; per-residue (Å²): 133,86,77,86,74,81,81,78,85,76,60,73,92,79,72,60,52,73,66,58,52,52,47,55,48,48,39,33,76,76,64,70,31,87,44,75,47,34,60,90,80,70,48,57,76,87,38,65,70,54,39,56,51,45,66,74,37,44,53,61,49,38,43,66,29,70,39,30,49,36,49,34,76,66,16,80,45,71,86,34,49,81,74,17,66,63,75,76,42,72,56,42,60,57,68,46,34,32,22,58,30,32,37,54,21,18,56,83,73,46,54,60,56,57,62,93,82,44,74,34,60,35,80,57,97,40,74,60,37,54,48,50,22,65,69,70,70,46,54,56,67,40,47,32,61,51,68,89,68,95,54,97,66,84,79,78,80,79,62,70,86,74,87,85,77,90,71,58,58,37,37,23,45,117